Protein AF-A0AAJ4UZ52-F1 (afdb_monomer_lite)

Secondary structure (DSSP, 8-state):
--GGGSS-PPPHHHHHHHHHHHHHHHHHHHHHHHHHTT-HHHHHHHHHHHHHHHHHHHHHHHHT--------

Organism: NCBI:txid1424653

Foldseek 3Di:
DDPVVVPDDDDPLSVLLVVLVVLLVVLVVQLVVCVVVVNVVSNVVSVVSNVVSVVSNVVSCVVCPPPPPPPD

Radius of gyration: 16.85 Å; chains: 1; bounding box: 44×31×39 Å

Sequence (72 aa):
MSEDYKDRKLTPAEKAGVTAALLMFFGVGMIMGGSAAGNNGLFWSGTGIFAVGSAIALYLLFKYKPKDEGDF

Structure (mmCIF, N/CA/C/O backbone):
data_AF-A0AAJ4UZ52-F1
#
_entry.id   AF-A0AAJ4UZ52-F1
#
loop_
_atom_site.group_PDB
_atom_site.id
_atom_site.type_symbol
_atom_site.label_atom_id
_atom_site.label_alt_id
_atom_site.label_comp_id
_atom_site.label_asym_id
_atom_site.label_entity_id
_atom_site.label_seq_id
_atom_site.pdbx_PDB_ins_code
_atom_site.Cartn_x
_atom_site.Cartn_y
_atom_site.Cartn_z
_atom_site.occupancy
_atom_site.B_iso_or_equiv
_atom_site.auth_seq_id
_atom_site.auth_comp_id
_atom_site.auth_asym_id
_atom_site.auth_atom_id
_atom_site.pdbx_PDB_model_num
ATOM 1 N N . MET A 1 1 ? -30.178 -19.316 5.667 1.00 49.19 1 MET A N 1
ATOM 2 C CA . MET A 1 1 ? -28.883 -18.611 5.589 1.00 49.19 1 MET A CA 1
ATOM 3 C C . MET A 1 1 ? -29.232 -17.161 5.311 1.00 49.19 1 MET A C 1
ATOM 5 O O . MET A 1 1 ? -29.743 -16.880 4.237 1.00 49.19 1 MET A O 1
ATOM 9 N N . SER A 1 2 ? -29.205 -16.320 6.343 1.00 50.97 2 SER A N 1
ATOM 10 C CA . SER A 1 2 ? -29.768 -14.965 6.322 1.00 50.97 2 SER A CA 1
ATOM 11 C C . SER A 1 2 ? -29.097 -14.098 5.252 1.00 50.97 2 SER A C 1
ATOM 13 O O . SER A 1 2 ? -27.873 -14.054 5.154 1.00 50.97 2 SER A O 1
ATOM 15 N N . GLU A 1 3 ? -29.908 -13.405 4.451 1.00 60.94 3 GLU A N 1
ATOM 16 C CA . GLU A 1 3 ? -29.475 -12.480 3.390 1.00 60.94 3 GLU A CA 1
ATOM 17 C C . GLU A 1 3 ? -28.852 -11.168 3.922 1.00 60.94 3 GLU A C 1
ATOM 19 O O . GLU A 1 3 ? -28.510 -10.288 3.137 1.00 60.94 3 GLU A O 1
ATOM 24 N N . ASP A 1 4 ? -28.621 -11.066 5.236 1.00 60.03 4 ASP A N 1
ATOM 25 C CA . ASP A 1 4 ? -28.084 -9.905 5.974 1.00 60.03 4 ASP A CA 1
ATOM 26 C C . ASP A 1 4 ? -26.730 -9.366 5.468 1.00 60.03 4 ASP A C 1
ATOM 28 O O . ASP A 1 4 ? -26.346 -8.236 5.765 1.00 60.03 4 ASP A O 1
ATOM 32 N N . TYR A 1 5 ? -25.980 -10.148 4.689 1.00 65.44 5 TYR A N 1
ATOM 33 C CA . TYR A 1 5 ? -24.687 -9.722 4.146 1.00 65.44 5 TYR A CA 1
ATOM 34 C C . TYR A 1 5 ? -24.799 -8.868 2.876 1.00 65.44 5 TYR A C 1
ATOM 36 O O . TYR A 1 5 ? -23.850 -8.149 2.565 1.00 65.44 5 TYR A O 1
ATOM 44 N N . LYS A 1 6 ? -25.921 -8.924 2.139 1.00 63.31 6 LYS A N 1
ATOM 45 C CA . LYS A 1 6 ? -26.068 -8.217 0.849 1.00 63.31 6 LYS A CA 1
ATOM 46 C C . LYS A 1 6 ? -26.136 -6.694 1.004 1.00 63.31 6 LYS A C 1
ATOM 48 O O . LYS A 1 6 ? -25.600 -5.987 0.157 1.00 63.31 6 LYS A O 1
ATOM 53 N N . ASP A 1 7 ? -26.717 -6.197 2.095 1.00 72.62 7 ASP A N 1
ATOM 54 C CA . ASP A 1 7 ? -26.884 -4.756 2.355 1.00 72.62 7 ASP A CA 1
ATOM 55 C C . ASP A 1 7 ? -25.867 -4.186 3.360 1.00 72.62 7 ASP A C 1
ATOM 57 O O . ASP A 1 7 ? -25.884 -2.994 3.698 1.00 72.62 7 ASP A O 1
ATOM 61 N N . ARG A 1 8 ? -24.933 -5.015 3.844 1.00 79.12 8 ARG A N 1
ATOM 62 C CA . ARG A 1 8 ? -23.928 -4.590 4.821 1.00 79.12 8 ARG A CA 1
ATOM 63 C C . ARG A 1 8 ? -22.876 -3.703 4.155 1.00 79.12 8 ARG A C 1
ATOM 65 O O . ARG A 1 8 ? -22.025 -4.161 3.396 1.00 79.12 8 ARG A O 1
ATOM 72 N N . LYS A 1 9 ? -22.880 -2.413 4.497 1.00 80.69 9 LYS A N 1
ATOM 73 C CA . LYS A 1 9 ? -21.831 -1.474 4.072 1.00 80.69 9 LYS A CA 1
ATOM 74 C C . LYS A 1 9 ? -20.482 -1.868 4.679 1.00 80.69 9 LYS A C 1
ATOM 76 O O . LYS A 1 9 ? -20.399 -2.148 5.874 1.00 80.69 9 LYS A O 1
ATOM 81 N N . LEU A 1 10 ? -19.425 -1.794 3.868 1.00 79.06 10 LEU A N 1
ATOM 82 C CA . LEU A 1 10 ? -18.049 -1.977 4.333 1.0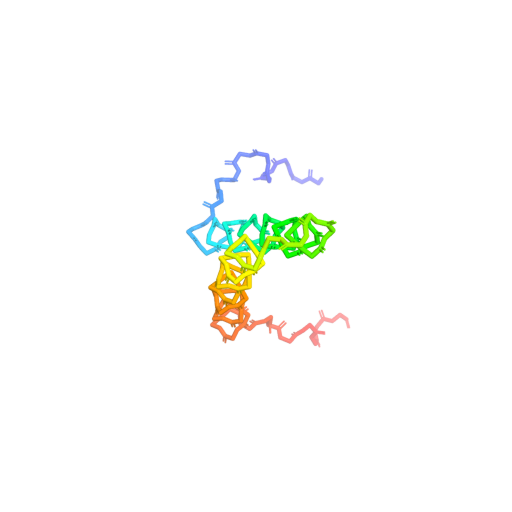0 79.06 10 LEU A CA 1
ATOM 83 C C . LEU A 1 10 ? -17.727 -0.985 5.455 1.00 79.06 10 LEU A C 1
ATOM 85 O O . LEU A 1 10 ? -17.950 0.227 5.328 1.00 79.06 10 LEU A O 1
ATOM 89 N N . THR A 1 11 ? -17.154 -1.503 6.531 1.00 87.06 11 THR A N 1
ATOM 90 C CA . THR A 1 11 ? -16.592 -0.717 7.625 1.00 87.06 11 THR A CA 1
ATOM 91 C C . THR A 1 11 ? -15.392 0.102 7.132 1.00 87.06 11 THR A C 1
ATOM 93 O O . THR A 1 11 ? -14.761 -0.240 6.126 1.00 87.06 11 THR A O 1
ATOM 96 N N . PRO A 1 12 ? -15.019 1.189 7.831 1.00 87.31 12 PRO A N 1
ATOM 97 C CA . PRO A 1 12 ? -13.840 1.976 7.468 1.00 87.31 12 PRO A CA 1
ATOM 98 C C . PRO A 1 12 ? -12.547 1.146 7.408 1.00 87.31 12 PRO A C 1
ATOM 100 O O . PRO A 1 12 ? -11.704 1.396 6.550 1.00 87.31 12 PRO A O 1
ATOM 103 N N . ALA A 1 13 ? -12.413 0.139 8.279 1.00 86.94 13 ALA A N 1
ATOM 104 C CA . ALA A 1 13 ? -11.263 -0.763 8.307 1.00 86.94 13 ALA A CA 1
ATOM 105 C C . ALA A 1 13 ? -11.213 -1.674 7.073 1.00 86.94 13 ALA A C 1
ATOM 107 O O . ALA A 1 13 ? -10.168 -1.785 6.439 1.00 86.94 13 ALA A O 1
ATOM 108 N N . GLU A 1 14 ? -12.348 -2.262 6.683 1.00 88.56 14 GLU A N 1
ATOM 109 C CA . GLU A 1 14 ? -12.438 -3.079 5.467 1.00 88.56 14 GLU A CA 1
ATOM 110 C C . GLU A 1 14 ? -12.154 -2.234 4.217 1.00 88.56 14 GLU A C 1
ATOM 112 O O . GLU A 1 14 ? -11.398 -2.657 3.348 1.00 88.56 14 GLU A O 1
ATOM 117 N N . LYS A 1 15 ? -12.668 -0.996 4.149 1.00 92.31 15 LYS A N 1
ATOM 118 C CA . LYS A 1 15 ? -12.345 -0.066 3.052 1.00 92.31 15 LYS A CA 1
ATOM 119 C C . LYS A 1 15 ? -10.853 0.249 2.991 1.00 92.31 15 LYS A C 1
ATOM 121 O O . LYS A 1 15 ? -10.283 0.2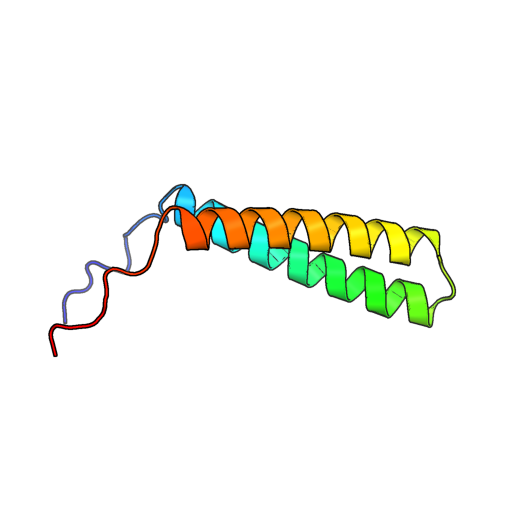46 1.907 1.00 92.31 15 LYS A O 1
ATOM 126 N N . ALA A 1 16 ? -10.216 0.492 4.137 1.00 92.44 16 ALA A N 1
ATOM 127 C CA . ALA A 1 16 ? -8.774 0.707 4.201 1.00 92.44 16 ALA A CA 1
ATOM 128 C C . ALA A 1 16 ? -7.989 -0.537 3.747 1.00 92.44 16 ALA A C 1
ATOM 130 O O . ALA A 1 16 ? -6.985 -0.395 3.054 1.00 92.44 16 ALA A O 1
ATOM 131 N N . GLY A 1 17 ? -8.476 -1.740 4.069 1.00 93.12 17 GLY A N 1
ATOM 132 C CA . GLY A 1 17 ? -7.909 -3.004 3.596 1.00 93.12 17 GLY A CA 1
ATOM 133 C C . GLY A 1 17 ? -8.017 -3.172 2.080 1.00 93.12 17 GLY A C 1
ATOM 134 O O . GLY A 1 17 ? -7.031 -3.509 1.429 1.00 93.12 17 GLY A O 1
ATOM 135 N N . VAL A 1 18 ? -9.174 -2.851 1.493 1.00 94.69 18 VAL A N 1
ATOM 136 C CA . VAL A 1 18 ? -9.362 -2.849 0.031 1.00 94.69 18 VAL A CA 1
ATOM 137 C C . VAL A 1 18 ? -8.437 -1.827 -0.635 1.00 94.69 18 VAL A C 1
ATOM 139 O O . VAL A 1 18 ? -7.768 -2.151 -1.614 1.00 94.69 18 VAL A O 1
ATOM 142 N N . THR A 1 19 ? -8.330 -0.616 -0.083 1.00 95.19 19 THR A N 1
ATOM 143 C CA . THR A 1 19 ? -7.401 0.405 -0.588 1.00 95.19 19 THR A CA 1
ATOM 144 C C . THR A 1 19 ? -5.951 -0.074 -0.519 1.00 95.19 19 THR A C 1
ATOM 146 O O . THR A 1 19 ? -5.211 0.089 -1.486 1.00 95.19 19 THR A O 1
ATOM 149 N N . ALA A 1 20 ? -5.544 -0.708 0.583 1.00 95.38 20 ALA A N 1
ATOM 150 C CA . ALA A 1 20 ? -4.211 -1.285 0.725 1.00 95.38 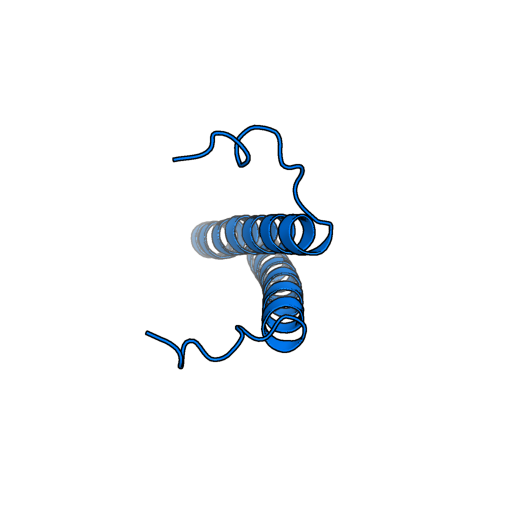20 ALA A CA 1
ATOM 151 C C . ALA A 1 20 ? -3.936 -2.354 -0.343 1.00 95.38 20 ALA A C 1
ATOM 153 O O . ALA A 1 20 ? -2.884 -2.325 -0.981 1.00 95.38 20 ALA A O 1
ATOM 154 N N . ALA A 1 21 ? -4.896 -3.252 -0.584 1.00 96.06 21 ALA A N 1
ATOM 155 C CA . ALA A 1 21 ? -4.793 -4.280 -1.616 1.00 96.06 21 ALA A CA 1
ATOM 156 C C . ALA A 1 21 ? -4.646 -3.679 -3.022 1.00 96.06 21 ALA A C 1
ATOM 158 O O . ALA A 1 21 ? -3.786 -4.115 -3.786 1.00 96.06 21 ALA A O 1
ATOM 159 N N . LEU A 1 22 ? -5.423 -2.641 -3.348 1.00 97.12 22 LEU A N 1
ATOM 160 C CA . LEU A 1 22 ? -5.315 -1.938 -4.628 1.00 97.12 22 LEU A CA 1
ATOM 161 C C . LEU A 1 22 ? -3.951 -1.262 -4.793 1.00 97.12 22 LEU A C 1
ATOM 163 O O . LEU A 1 22 ? -3.321 -1.414 -5.837 1.00 97.12 22 LEU A O 1
ATOM 167 N N . LEU A 1 23 ? -3.464 -0.560 -3.764 1.00 96.69 23 LEU A N 1
ATOM 168 C CA . LEU A 1 23 ? -2.137 0.062 -3.793 1.00 96.69 23 LEU A CA 1
ATOM 169 C C . LEU A 1 23 ? -1.046 -0.981 -4.035 1.00 96.69 23 LEU A C 1
ATOM 171 O O . LEU A 1 23 ? -0.198 -0.785 -4.898 1.00 96.69 23 LEU A O 1
ATOM 175 N N . MET A 1 24 ? -1.091 -2.115 -3.335 1.00 97.25 24 MET A N 1
ATOM 176 C CA . MET A 1 24 ? -0.124 -3.192 -3.546 1.00 97.25 24 MET A CA 1
ATOM 177 C C . MET A 1 24 ? -0.225 -3.786 -4.955 1.00 97.25 24 MET A C 1
ATOM 179 O O . MET A 1 24 ? 0.803 -3.974 -5.599 1.00 97.25 24 MET A O 1
ATOM 183 N N . PHE A 1 25 ? -1.436 -4.017 -5.470 1.00 97.75 25 PHE A N 1
ATOM 184 C CA . PHE A 1 25 ? -1.645 -4.531 -6.826 1.00 97.75 25 PHE A CA 1
ATOM 185 C C . PHE A 1 25 ? -1.048 -3.604 -7.895 1.00 97.75 25 PHE A C 1
ATOM 187 O O . PHE A 1 25 ? -0.257 -4.042 -8.732 1.00 97.75 25 PHE A O 1
ATOM 194 N N . PHE A 1 26 ? -1.355 -2.305 -7.832 1.00 96.50 26 PHE A N 1
ATOM 195 C CA . PHE A 1 26 ? -0.779 -1.322 -8.749 1.00 96.50 26 PHE A CA 1
ATOM 196 C C . PHE A 1 26 ? 0.729 -1.154 -8.542 1.00 96.50 26 PHE A C 1
ATOM 198 O O . PHE A 1 26 ? 1.466 -1.021 -9.518 1.00 96.50 26 PHE A O 1
ATOM 205 N N . GLY A 1 27 ? 1.199 -1.207 -7.294 1.00 96.94 27 GLY A N 1
ATOM 206 C CA . GLY A 1 27 ? 2.617 -1.182 -6.949 1.00 96.94 27 GLY A CA 1
ATOM 207 C C . GLY A 1 27 ? 3.388 -2.309 -7.632 1.00 96.94 27 GLY A C 1
ATOM 208 O O . GLY A 1 27 ? 4.374 -2.040 -8.312 1.00 96.94 27 GLY A O 1
ATOM 209 N N . VAL A 1 28 ? 2.897 -3.550 -7.552 1.00 96.62 28 VAL A N 1
ATOM 210 C CA . VAL A 1 28 ? 3.499 -4.706 -8.239 1.00 96.62 28 VAL A CA 1
ATOM 211 C C . VAL A 1 28 ? 3.490 -4.5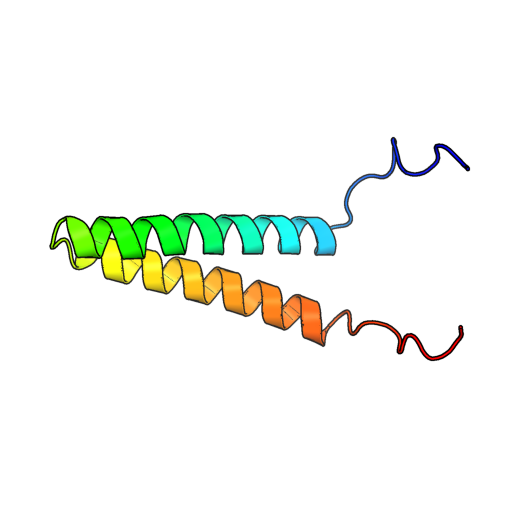20 -9.756 1.00 96.62 28 VAL A C 1
ATOM 213 O O . VAL A 1 28 ? 4.509 -4.765 -10.401 1.00 96.62 28 VAL A O 1
ATOM 216 N N . GLY A 1 29 ? 2.385 -4.033 -10.328 1.00 96.38 29 GLY A N 1
ATOM 217 C CA . GLY A 1 29 ? 2.309 -3.730 -11.759 1.00 96.38 29 GLY A CA 1
ATOM 218 C C . GLY A 1 29 ? 3.353 -2.699 -12.205 1.00 96.38 29 GLY A C 1
ATOM 219 O O . GLY A 1 29 ? 4.007 -2.886 -13.229 1.00 96.38 29 GLY A O 1
ATOM 220 N N . MET A 1 30 ? 3.568 -1.647 -11.413 1.00 97.25 30 MET A N 1
ATOM 221 C CA . MET A 1 30 ? 4.589 -0.624 -11.671 1.00 97.25 30 MET A CA 1
ATOM 222 C C . MET A 1 30 ? 6.015 -1.143 -11.485 1.00 97.25 30 MET A C 1
ATOM 224 O O . MET A 1 30 ? 6.884 -0.804 -12.281 1.00 97.25 30 MET A O 1
ATOM 228 N N . ILE A 1 31 ? 6.258 -1.992 -10.484 1.00 97.62 31 ILE A N 1
ATOM 229 C CA . ILE A 1 31 ? 7.552 -2.656 -10.280 1.00 97.62 31 ILE A CA 1
ATOM 230 C C . ILE A 1 31 ? 7.878 -3.518 -11.502 1.00 97.62 31 ILE A C 1
ATOM 232 O O . ILE A 1 31 ? 8.920 -3.336 -12.127 1.00 97.62 31 ILE A O 1
ATOM 236 N N . MET A 1 32 ? 6.961 -4.408 -11.892 1.00 96.69 32 MET A N 1
ATOM 237 C CA . MET A 1 32 ? 7.169 -5.338 -13.001 1.00 96.69 32 MET A CA 1
ATOM 238 C C . MET A 1 32 ? 7.284 -4.604 -14.345 1.00 96.69 32 MET A C 1
ATOM 240 O O . MET A 1 32 ? 8.209 -4.864 -15.113 1.00 96.69 32 MET A O 1
ATOM 244 N N . GLY A 1 33 ? 6.390 -3.646 -14.608 1.00 95.50 33 GLY A N 1
ATOM 245 C CA . GLY A 1 33 ? 6.414 -2.830 -15.822 1.00 95.50 33 GLY A CA 1
ATOM 246 C C . GLY A 1 33 ? 7.624 -1.896 -15.893 1.00 95.50 33 GLY A C 1
ATOM 247 O O . GLY A 1 33 ? 8.236 -1.762 -16.950 1.00 95.50 33 GLY A O 1
ATOM 248 N N . GLY A 1 34 ? 8.016 -1.294 -14.769 1.00 95.38 34 GLY A N 1
ATOM 249 C CA . GLY A 1 34 ? 9.204 -0.447 -14.657 1.00 95.38 34 GLY A CA 1
ATOM 250 C C . GLY A 1 34 ? 10.491 -1.225 -14.910 1.00 95.38 34 GLY A C 1
ATOM 251 O O . GLY A 1 34 ? 11.319 -0.778 -15.702 1.00 9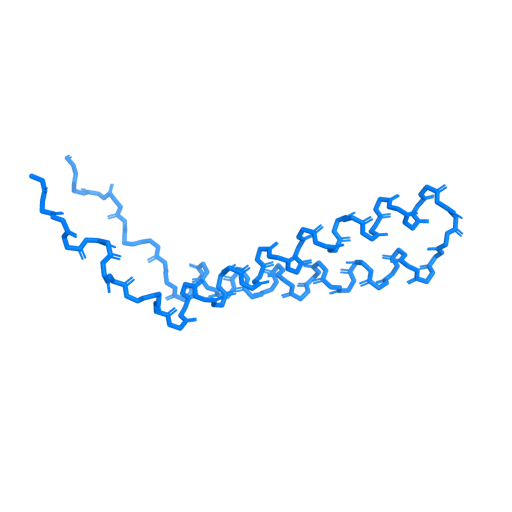5.38 34 GLY A O 1
ATOM 252 N N . SER A 1 35 ? 10.627 -2.418 -14.321 1.00 94.88 35 SER A N 1
ATOM 253 C CA . SER A 1 35 ? 11.758 -3.314 -14.585 1.00 94.88 35 SER A CA 1
ATOM 254 C C . SER A 1 35 ? 11.805 -3.765 -16.045 1.00 94.88 35 SER A C 1
ATOM 256 O O . SER A 1 35 ? 12.868 -3.708 -16.657 1.00 94.88 35 SER A O 1
ATOM 258 N N . ALA A 1 36 ? 10.668 -4.157 -16.628 1.00 96.12 36 ALA A N 1
ATOM 259 C CA . ALA A 1 36 ? 10.607 -4.591 -18.024 1.00 96.12 36 ALA A CA 1
ATOM 260 C C . ALA A 1 36 ? 10.951 -3.464 -19.016 1.00 96.12 36 ALA A C 1
ATOM 262 O O . ALA A 1 36 ? 11.579 -3.715 -20.040 1.00 96.12 36 ALA A O 1
ATOM 263 N N . ALA A 1 37 ? 10.570 -2.221 -18.708 1.00 95.56 37 ALA A N 1
ATOM 264 C CA . ALA A 1 37 ? 10.837 -1.053 -19.546 1.00 95.56 37 ALA A CA 1
ATOM 265 C C . ALA A 1 37 ? 12.200 -0.381 -19.278 1.00 95.56 37 ALA A C 1
ATOM 267 O O . ALA A 1 37 ? 12.513 0.621 -19.919 1.00 95.56 37 ALA A O 1
ATOM 268 N N . GLY A 1 38 ? 12.987 -0.862 -18.305 1.00 95.00 38 GLY A N 1
ATOM 269 C CA . GLY A 1 38 ? 14.218 -0.194 -17.860 1.00 95.00 38 GLY A CA 1
ATOM 270 C C . GLY A 1 38 ? 13.981 1.190 -17.236 1.00 95.00 38 GLY A C 1
ATOM 271 O O . GLY A 1 38 ? 14.891 2.016 -17.177 1.00 95.00 38 GLY A O 1
ATOM 272 N N . ASN A 1 39 ? 12.754 1.472 -16.784 1.00 96.50 39 ASN A N 1
ATOM 273 C CA . ASN A 1 39 ? 12.363 2.754 -16.211 1.00 96.50 39 ASN A CA 1
ATOM 274 C C . ASN A 1 39 ? 12.460 2.714 -14.681 1.00 96.50 39 ASN A C 1
ATOM 276 O O . ASN A 1 39 ? 11.508 2.364 -13.977 1.00 96.50 39 ASN A O 1
ATOM 280 N N . ASN A 1 40 ? 13.614 3.148 -14.170 1.00 95.38 40 ASN A N 1
ATOM 281 C CA . ASN A 1 40 ? 13.893 3.198 -12.734 1.00 95.38 40 ASN A CA 1
ATOM 282 C C . ASN A 1 40 ? 12.922 4.107 -11.964 1.00 95.38 40 ASN A C 1
ATOM 284 O O . ASN A 1 40 ? 12.599 3.811 -10.817 1.00 95.38 40 ASN A O 1
ATOM 288 N N . GLY A 1 41 ? 12.427 5.189 -12.574 1.00 96.69 41 GLY A N 1
ATOM 289 C CA . GLY A 1 41 ? 11.458 6.077 -11.928 1.00 96.69 41 GLY A CA 1
ATOM 290 C C . GLY A 1 41 ? 10.140 5.363 -11.628 1.00 96.69 41 GLY A C 1
ATOM 291 O O . GLY A 1 41 ? 9.623 5.461 -10.517 1.00 96.69 41 GLY A O 1
ATOM 292 N N . LEU A 1 42 ? 9.643 4.588 -12.596 1.00 95.44 42 LEU A N 1
ATOM 293 C CA . LEU A 1 42 ? 8.423 3.792 -12.448 1.00 95.44 42 LEU A CA 1
ATOM 294 C C . LEU A 1 42 ? 8.604 2.626 -11.463 1.00 95.44 42 LEU A C 1
ATOM 296 O O . LEU A 1 42 ? 7.706 2.321 -10.683 1.00 95.44 42 LEU A O 1
ATOM 300 N N . PHE A 1 43 ? 9.782 2.002 -11.459 1.00 97.44 43 PHE A N 1
ATOM 301 C CA . PHE A 1 43 ? 10.111 0.953 -10.496 1.00 97.44 43 PHE A CA 1
ATOM 302 C C . PHE A 1 43 ? 10.104 1.478 -9.050 1.00 97.44 43 PHE A C 1
ATOM 304 O O . PHE A 1 43 ? 9.474 0.888 -8.166 1.00 97.44 43 PHE A O 1
ATOM 311 N N . TRP A 1 44 ? 10.778 2.606 -8.798 1.00 97.50 44 TRP A N 1
ATOM 312 C CA . TRP A 1 44 ? 10.872 3.182 -7.456 1.00 97.50 44 TRP A CA 1
ATOM 313 C C . TRP A 1 44 ? 9.537 3.743 -6.968 1.00 97.50 44 TRP A C 1
ATOM 315 O O . TRP A 1 44 ? 9.206 3.574 -5.793 1.00 97.50 44 TRP A O 1
ATOM 325 N N . SER A 1 45 ? 8.730 4.338 -7.854 1.00 96.75 45 SER A N 1
ATOM 326 C CA . SER A 1 45 ? 7.372 4.757 -7.497 1.00 96.75 45 SER A CA 1
ATOM 327 C C . SER A 1 45 ? 6.481 3.556 -7.167 1.00 96.75 45 SER A C 1
ATOM 329 O O . SER A 1 45 ? 5.789 3.579 -6.148 1.00 96.75 45 SER A O 1
ATOM 331 N N . GLY A 1 46 ? 6.563 2.474 -7.949 1.00 96.31 46 GLY A N 1
ATOM 332 C CA . GLY A 1 46 ? 5.868 1.216 -7.674 1.00 96.31 46 GLY A CA 1
ATOM 333 C C . GLY A 1 46 ? 6.252 0.612 -6.323 1.00 96.31 46 GLY A C 1
ATOM 334 O O . GLY A 1 46 ? 5.379 0.240 -5.539 1.00 96.31 46 GLY A O 1
ATOM 335 N N . THR A 1 47 ? 7.549 0.602 -6.010 1.00 96.88 47 THR A N 1
ATOM 336 C CA . THR A 1 47 ? 8.084 0.137 -4.720 1.00 96.88 47 THR A CA 1
ATOM 337 C C . THR A 1 47 ? 7.562 0.979 -3.556 1.00 96.88 47 THR A C 1
ATOM 339 O O . THR A 1 47 ? 7.114 0.431 -2.550 1.00 96.88 47 THR A O 1
ATOM 342 N N . GLY A 1 48 ? 7.558 2.307 -3.700 1.00 97.56 48 GLY A N 1
ATOM 343 C CA . GLY A 1 48 ? 7.015 3.214 -2.688 1.00 97.56 48 GLY A CA 1
ATOM 344 C C . GLY A 1 48 ? 5.522 2.989 -2.440 1.00 97.56 48 GLY A C 1
ATOM 345 O O . GLY A 1 48 ? 5.091 2.873 -1.294 1.00 97.56 48 GLY A O 1
ATOM 346 N N . ILE A 1 49 ? 4.734 2.854 -3.508 1.00 97.00 49 ILE A N 1
ATOM 347 C CA . ILE A 1 49 ? 3.289 2.602 -3.422 1.00 97.00 49 ILE A CA 1
ATOM 348 C C . ILE A 1 49 ? 3.005 1.243 -2.767 1.00 97.00 49 ILE A C 1
ATOM 350 O O . ILE A 1 49 ? 2.145 1.146 -1.887 1.00 97.00 49 ILE A O 1
ATOM 354 N N . PHE A 1 50 ? 3.763 0.208 -3.135 1.00 97.25 50 PHE A N 1
ATOM 355 C CA . PHE A 1 50 ? 3.658 -1.116 -2.529 1.00 97.25 50 PHE A CA 1
ATOM 356 C C . PHE A 1 50 ? 3.987 -1.094 -1.030 1.00 97.25 50 PHE A C 1
ATOM 358 O O . PHE A 1 50 ? 3.273 -1.706 -0.233 1.00 97.25 50 PHE A O 1
ATOM 365 N N . ALA A 1 51 ? 5.028 -0.360 -0.630 1.00 97.94 51 ALA A N 1
ATOM 366 C CA . ALA A 1 51 ? 5.410 -0.212 0.771 1.00 97.94 51 ALA A CA 1
ATOM 367 C C . ALA A 1 51 ? 4.309 0.473 1.598 1.00 97.94 51 ALA A C 1
ATOM 369 O O . ALA A 1 51 ? 3.982 0.001 2.687 1.00 97.94 51 ALA A O 1
ATOM 370 N N . VAL A 1 52 ? 3.681 1.531 1.070 1.00 97.19 52 VAL A N 1
ATOM 371 C CA . VAL A 1 52 ? 2.550 2.206 1.735 1.00 97.19 52 VAL A CA 1
ATOM 372 C C . VAL A 1 52 ? 1.358 1.260 1.886 1.00 97.19 52 VAL A C 1
ATOM 374 O O . VAL A 1 52 ? 0.803 1.145 2.978 1.00 97.19 52 VAL A O 1
ATOM 377 N N . GLY A 1 53 ? 0.987 0.541 0.821 1.00 95.75 53 GLY A N 1
ATOM 378 C CA . GLY A 1 53 ? -0.089 -0.452 0.881 1.00 95.75 53 GLY A CA 1
ATOM 379 C C . GLY A 1 53 ? 0.195 -1.556 1.907 1.00 95.75 53 GLY A C 1
ATOM 380 O O . GLY A 1 53 ? -0.664 -1.871 2.731 1.00 95.75 53 GLY A O 1
ATOM 381 N N . SER A 1 54 ? 1.427 -2.066 1.934 1.00 96.31 54 SER A N 1
ATOM 382 C CA . SER A 1 54 ? 1.868 -3.090 2.890 1.00 96.31 54 SER A CA 1
ATOM 383 C C . SER A 1 54 ? 1.824 -2.591 4.335 1.00 96.31 54 SER A C 1
ATOM 385 O O . SER A 1 54 ? 1.359 -3.305 5.220 1.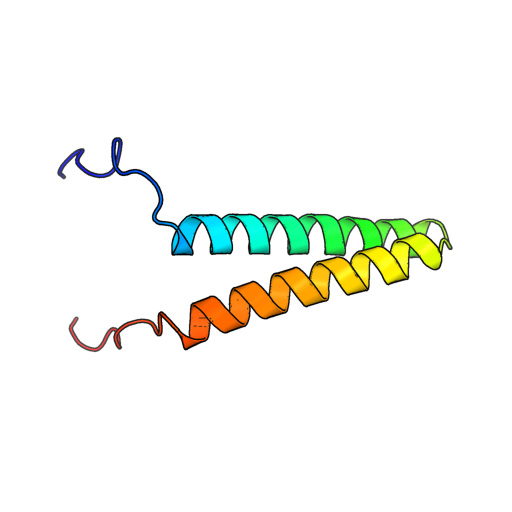00 96.31 54 SER A O 1
ATOM 387 N N . ALA A 1 55 ? 2.246 -1.350 4.590 1.00 97.12 55 ALA A N 1
ATOM 388 C CA . ALA A 1 55 ? 2.187 -0.751 5.920 1.00 97.12 55 ALA A CA 1
ATOM 389 C C . ALA A 1 55 ? 0.743 -0.633 6.437 1.00 97.12 55 ALA A C 1
ATOM 391 O O . ALA A 1 55 ? 0.478 -0.952 7.596 1.00 97.12 55 ALA A O 1
ATOM 392 N N . ILE A 1 56 ? -0.204 -0.234 5.578 1.00 93.62 56 ILE A N 1
ATOM 393 C CA . ILE A 1 56 ? -1.632 -0.180 5.929 1.00 93.62 56 ILE A CA 1
ATOM 394 C C . ILE A 1 56 ? -2.166 -1.589 6.211 1.00 93.62 56 ILE A C 1
ATOM 396 O O . ILE A 1 56 ? -2.867 -1.788 7.203 1.00 93.62 56 ILE A O 1
ATOM 400 N N . ALA A 1 57 ? -1.817 -2.574 5.380 1.00 93.12 57 ALA A N 1
ATOM 401 C CA . ALA A 1 57 ? -2.239 -3.960 5.571 1.00 93.12 57 ALA A CA 1
ATOM 402 C C . ALA A 1 57 ? -1.729 -4.534 6.903 1.00 93.12 57 ALA A C 1
ATOM 404 O O . ALA A 1 57 ? -2.514 -5.084 7.675 1.00 93.12 57 ALA A O 1
ATOM 405 N N . LEU A 1 58 ? -0.445 -4.336 7.217 1.00 94.62 58 LEU A N 1
ATOM 406 C CA . LEU A 1 58 ? 0.144 -4.745 8.494 1.00 94.62 58 LEU A CA 1
ATOM 407 C C . LEU A 1 58 ? -0.506 -4.020 9.676 1.00 94.62 58 LEU A C 1
ATOM 409 O O . LEU A 1 58 ? -0.832 -4.653 10.678 1.00 94.62 58 LEU A O 1
ATOM 413 N N . TYR A 1 59 ? -0.751 -2.712 9.562 1.00 93.38 59 TYR A N 1
ATOM 414 C CA . TYR A 1 59 ? -1.447 -1.952 10.600 1.00 93.38 59 TYR A CA 1
ATOM 415 C C . TYR A 1 59 ? -2.837 -2.528 10.894 1.00 93.38 59 TYR A C 1
ATOM 417 O O . TYR A 1 59 ? -3.197 -2.709 12.057 1.00 93.38 59 TYR A O 1
ATOM 425 N N . LEU A 1 60 ? -3.610 -2.844 9.852 1.00 91.00 60 LEU A N 1
ATOM 426 C CA . LEU A 1 60 ? -4.932 -3.447 10.006 1.00 91.00 60 LEU A CA 1
ATOM 427 C C . LEU A 1 60 ? -4.839 -4.849 10.615 1.00 91.00 60 LEU A C 1
ATOM 429 O O . LEU A 1 60 ? -5.603 -5.145 11.530 1.00 91.00 60 LEU A O 1
ATOM 433 N N . LEU A 1 61 ? -3.872 -5.665 10.185 1.00 89.12 61 LEU A N 1
ATOM 434 C CA . LEU A 1 61 ? -3.642 -7.008 10.720 1.00 89.12 61 LEU A CA 1
ATOM 435 C C . LEU A 1 61 ? -3.330 -6.984 12.225 1.00 89.12 61 LEU A C 1
ATOM 437 O O . LEU A 1 61 ? -3.893 -7.763 12.991 1.00 89.12 61 LEU A O 1
ATOM 441 N N . PHE A 1 62 ? -2.461 -6.073 12.670 1.00 89.81 62 PHE A N 1
ATOM 442 C CA . PHE A 1 62 ? -2.095 -5.967 14.085 1.00 89.81 62 PHE A CA 1
ATOM 443 C C . PHE A 1 62 ? -3.172 -5.308 14.943 1.00 89.81 62 PHE A C 1
ATOM 445 O O . PHE A 1 62 ? -3.307 -5.645 16.119 1.00 89.81 62 PHE A O 1
ATOM 452 N N . LYS A 1 63 ? -3.931 -4.359 14.388 1.00 87.81 63 LYS A N 1
ATOM 453 C CA . LYS A 1 63 ? -4.990 -3.659 15.122 1.00 87.81 63 LYS A CA 1
ATOM 454 C C . LYS A 1 63 ? -6.245 -4.507 15.277 1.00 87.81 63 LYS A C 1
ATOM 456 O O . LYS A 1 63 ? -6.872 -4.481 16.332 1.00 87.81 63 LYS A O 1
ATOM 461 N N . TYR A 1 64 ? -6.606 -5.240 14.232 1.00 81.25 64 TYR A N 1
ATOM 462 C CA . TYR A 1 64 ? -7.783 -6.097 14.185 1.00 81.25 64 TYR A CA 1
ATOM 463 C C . TYR A 1 64 ? -7.368 -7.562 14.240 1.00 81.25 64 TYR A C 1
ATOM 465 O O . TYR A 1 64 ? -7.879 -8.349 13.445 1.00 81.25 64 TYR A O 1
ATOM 473 N N . LYS A 1 65 ? -6.430 -7.905 15.149 1.00 67.50 65 LYS A N 1
ATOM 474 C CA . LYS A 1 65 ? -5.956 -9.284 15.340 1.00 67.50 65 LYS A CA 1
ATOM 475 C C . LYS A 1 65 ? -7.147 -10.233 15.213 1.00 67.50 65 LYS A C 1
ATOM 477 O O . LYS A 1 65 ? -8.160 -9.973 15.878 1.00 67.50 65 LYS A O 1
ATOM 482 N N . PRO A 1 66 ? -7.054 -11.281 14.377 1.00 62.12 66 PRO A N 1
ATOM 483 C CA . PRO A 1 66 ? -8.086 -12.299 14.373 1.00 62.12 66 PRO A CA 1
ATOM 484 C C . PRO A 1 66 ? -8.270 -12.736 15.826 1.00 62.12 66 PRO A C 1
ATOM 486 O O . PRO A 1 66 ? -7.287 -12.991 16.525 1.00 62.12 66 PRO A O 1
ATOM 489 N N . LYS A 1 67 ? -9.515 -12.706 16.317 1.00 58.81 67 LYS A N 1
ATOM 490 C CA . LYS A 1 67 ? -9.835 -13.419 17.554 1.00 58.81 67 LYS A CA 1
ATOM 491 C C . LYS A 1 67 ? -9.354 -14.842 17.318 1.00 58.81 67 LYS A C 1
ATOM 493 O O . LYS A 1 67 ? -9.716 -15.391 16.281 1.00 58.81 67 LYS A O 1
ATOM 498 N N . ASP A 1 68 ? -8.507 -15.359 18.206 1.00 54.06 68 ASP A N 1
ATOM 499 C CA . ASP A 1 68 ? -8.044 -16.740 18.143 1.00 54.06 68 ASP A CA 1
ATOM 500 C C . ASP A 1 68 ? -9.247 -17.629 17.807 1.00 54.06 68 ASP A C 1
ATOM 502 O O . ASP A 1 68 ? -10.228 -17.663 18.553 1.00 54.06 68 ASP A O 1
ATOM 506 N N . GLU A 1 69 ? -9.210 -18.278 16.643 1.00 50.44 69 GLU A N 1
ATOM 507 C CA . GLU A 1 69 ? -10.179 -19.296 16.235 1.00 50.44 69 GLU A CA 1
ATOM 508 C C . GLU A 1 69 ? -9.920 -20.566 17.064 1.00 50.44 69 GLU A C 1
ATOM 510 O O . GLU A 1 69 ? -9.513 -21.604 16.551 1.00 50.44 69 GLU A O 1
ATOM 515 N N . GLY A 1 70 ? -10.077 -20.438 18.383 1.00 44.50 70 GLY A N 1
ATOM 516 C CA . GLY A 1 70 ? -9.917 -21.493 19.381 1.00 44.50 70 GLY A CA 1
ATOM 517 C C . GLY A 1 70 ? -11.234 -22.091 19.878 1.00 44.50 70 GLY A C 1
ATOM 518 O O . GLY A 1 70 ? -11.189 -22.917 20.778 1.00 44.50 70 GLY A O 1
ATOM 519 N N . ASP A 1 71 ? -12.376 -21.703 19.304 1.00 44.34 71 ASP A N 1
ATOM 520 C CA . ASP A 1 71 ? -13.687 -22.302 19.582 1.00 44.34 71 ASP A CA 1
ATOM 521 C C . ASP A 1 71 ? -14.276 -22.881 18.281 1.00 44.34 71 ASP A C 1
ATOM 523 O O . ASP A 1 71 ? -15.109 -22.255 17.620 1.00 44.34 71 ASP A O 1
ATOM 527 N N . PHE A 1 72 ? -13.809 -24.076 17.912 1.00 45.62 72 PHE A N 1
ATOM 528 C CA . PHE A 1 72 ? -14.486 -25.013 17.011 1.00 45.62 72 PHE A CA 1
ATOM 529 C C . PHE A 1 72 ? -14.587 -26.376 17.695 1.00 45.62 72 PHE A C 1
ATOM 531 O O . PHE A 1 72 ? -13.562 -26.823 18.259 1.00 45.62 72 PHE A O 1
#

pLDDT: mean 86.05, std 16.16, range [44.34, 97.94]